Protein AF-A0A7K6JG12-F1 (afdb_monomer)

Foldseek 3Di:
DVVCVVVADPVLVVLLVVLVVVLCVQVPPDPVQWDQDPVVRDTDGDCVPSPPPVVSCVSVVVRCVVCVVPD

pLDDT: mean 90.4, std 5.29, range [76.75, 96.69]

InterPro domains:
  IPR029444 Integrator complex subunit 5, C-terminal [PF14838] (1-71)
  IPR040316 Integrator complex subunit 5 [PTHR31697] (1-71)

Mean predicted aligned error: 4.24 Å

Solvent-accessible surface area (backbone atoms only — not comparable to full-atom values): 4511 Å² total; per-residue (Å²): 111,79,87,50,49,90,81,48,54,74,68,55,51,50,53,52,50,51,41,50,48,54,49,42,69,78,57,56,95,49,74,90,54,45,47,78,38,79,93,74,74,44,74,44,70,65,68,89,77,63,66,82,59,63,73,59,44,53,60,53,52,51,56,49,62,76,36,57,91,81,108

Sequence (71 aa):
MHELFPELAP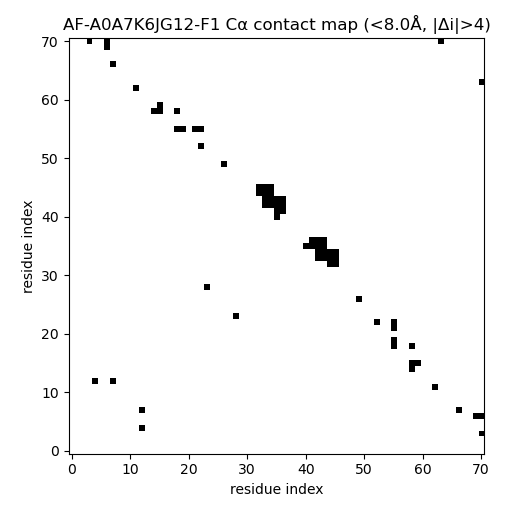FEVHLLLLSVWDYLRENSPLPQKFTFQPELGVFRRDFGRDGDVGKHLAVLHSVLHRNIHRL

Nearest PDB structures (foldseek):
  9ep4-assembly1_B  TM=9.533E-01  e=3.529E-06  Homo sapiens

Secondary structure (DSSP, 8-state):
-GGGGGGS-HHHHHHHHHHHHHHHHHS---GGGEEEETTTTEEEE-GGGS---HHHHHHHHHHHHHTTTT-

Radius of gyration: 15.56 Å; Cα contacts (8 Å, |Δi|>4): 36; chains: 1; bounding box: 38×25×41 Å

Structure (mmCIF, N/CA/C/O backbone):
data_AF-A0A7K6JG12-F1
#
_entry.id   AF-A0A7K6JG12-F1
#
loop_
_atom_site.group_PDB
_atom_site.id
_atom_site.type_symbol
_atom_site.label_atom_id
_atom_site.label_alt_id
_atom_site.label_comp_id
_atom_site.label_asym_id
_atom_site.label_entity_id
_atom_site.label_seq_id
_atom_site.pdbx_PDB_ins_code
_atom_site.Cartn_x
_atom_site.Cartn_y
_atom_site.Cartn_z
_atom_site.occupancy
_atom_site.B_iso_or_equiv
_atom_site.auth_seq_id
_atom_site.auth_comp_id
_atom_site.auth_asym_id
_atom_site.auth_atom_id
_atom_site.pdbx_PDB_model_num
ATOM 1 N N . MET A 1 1 ? -3.990 -2.729 -7.713 1.00 76.75 1 MET A N 1
ATOM 2 C CA . MET A 1 1 ? -2.531 -2.454 -7.689 1.00 76.75 1 MET A CA 1
ATOM 3 C C . MET A 1 1 ? -1.732 -3.741 -7.544 1.00 76.75 1 MET A C 1
ATOM 5 O O . MET A 1 1 ? -1.006 -4.045 -8.474 1.00 76.75 1 MET A O 1
ATOM 9 N N . HIS A 1 2 ? -1.906 -4.535 -6.477 1.00 83.19 2 HIS A N 1
ATOM 10 C CA . HIS A 1 2 ? -1.209 -5.830 -6.357 1.00 83.19 2 HIS A CA 1
ATOM 11 C C . HIS A 1 2 ? -1.533 -6.804 -7.510 1.00 83.19 2 HIS A C 1
ATOM 13 O O . HIS A 1 2 ? -0.667 -7.552 -7.942 1.00 83.19 2 HIS A O 1
ATOM 19 N N . GLU A 1 3 ? -2.746 -6.728 -8.065 1.00 89.69 3 GLU A N 1
ATOM 20 C CA . GLU A 1 3 ? -3.174 -7.473 -9.261 1.00 89.69 3 GLU A CA 1
ATOM 21 C C . GLU A 1 3 ? -2.318 -7.188 -10.509 1.00 89.69 3 GLU A C 1
ATOM 23 O O . GLU A 1 3 ? -2.251 -8.023 -11.401 1.00 89.69 3 GLU A O 1
ATOM 28 N N . LEU A 1 4 ? -1.636 -6.036 -10.567 1.00 88.25 4 LEU A N 1
ATOM 29 C CA . LEU A 1 4 ? -0.785 -5.637 -11.695 1.00 88.25 4 LEU A CA 1
ATOM 30 C C . LEU A 1 4 ? 0.645 -6.177 -11.565 1.00 88.25 4 LEU A C 1
ATOM 32 O O . LEU A 1 4 ? 1.390 -6.174 -12.537 1.00 88.25 4 LEU A O 1
ATOM 36 N N . PHE A 1 5 ? 1.056 -6.618 -10.370 1.00 93.06 5 PHE A N 1
ATOM 37 C CA . PHE A 1 5 ? 2.442 -7.010 -10.091 1.00 93.06 5 PHE A CA 1
ATOM 38 C C . PHE A 1 5 ? 3.007 -8.098 -11.011 1.00 93.06 5 PHE A C 1
ATOM 40 O O . PHE A 1 5 ? 4.186 -7.983 -11.340 1.00 93.06 5 PHE A O 1
ATOM 47 N N . PRO A 1 6 ? 2.233 -9.106 -11.464 1.00 94.00 6 PRO A N 1
ATOM 48 C CA . PRO A 1 6 ? 2.745 -10.100 -12.408 1.00 94.00 6 PRO A CA 1
ATOM 49 C C . PRO A 1 6 ? 3.211 -9.509 -13.747 1.00 94.00 6 PRO A C 1
ATOM 51 O O . PRO A 1 6 ? 4.094 -10.074 -14.386 1.00 94.00 6 PRO A O 1
ATOM 54 N N . GLU A 1 7 ? 2.654 -8.366 -14.154 1.00 93.12 7 GLU A N 1
ATOM 55 C CA . GLU A 1 7 ? 2.929 -7.736 -15.451 1.00 93.12 7 GLU A CA 1
ATOM 56 C C . GLU A 1 7 ? 3.984 -6.623 -15.390 1.00 93.12 7 GLU A C 1
ATOM 58 O O . GLU A 1 7 ? 4.470 -6.163 -16.427 1.00 93.12 7 GLU A O 1
ATOM 63 N N . LEU A 1 8 ? 4.366 -6.202 -14.183 1.00 94.94 8 LEU A N 1
ATOM 64 C CA . LEU A 1 8 ? 5.297 -5.100 -13.951 1.00 94.94 8 LEU A CA 1
ATOM 65 C C . LEU A 1 8 ? 6.745 -5.575 -13.824 1.00 94.94 8 LEU A C 1
ATOM 67 O O . LEU A 1 8 ? 7.038 -6.684 -13.373 1.00 94.94 8 LEU A O 1
ATOM 71 N N . ALA A 1 9 ? 7.685 -4.695 -14.164 1.00 95.81 9 ALA A N 1
ATOM 72 C CA . ALA A 1 9 ? 9.092 -4.959 -13.908 1.00 95.81 9 ALA A CA 1
ATOM 73 C C . ALA A 1 9 ? 9.395 -4.921 -12.392 1.00 95.81 9 ALA A C 1
ATOM 75 O O . ALA A 1 9 ? 8.774 -4.150 -11.651 1.00 95.81 9 ALA A O 1
ATOM 76 N N . PRO A 1 10 ? 10.416 -5.658 -11.906 1.00 96.69 10 PRO A N 1
ATOM 77 C CA . PRO A 1 10 ? 10.747 -5.700 -10.478 1.00 96.69 10 PRO A CA 1
ATOM 78 C C . PRO A 1 10 ? 10.982 -4.324 -9.835 1.00 96.69 10 PRO A C 1
ATOM 80 O O . PRO A 1 10 ? 10.583 -4.091 -8.694 1.00 96.69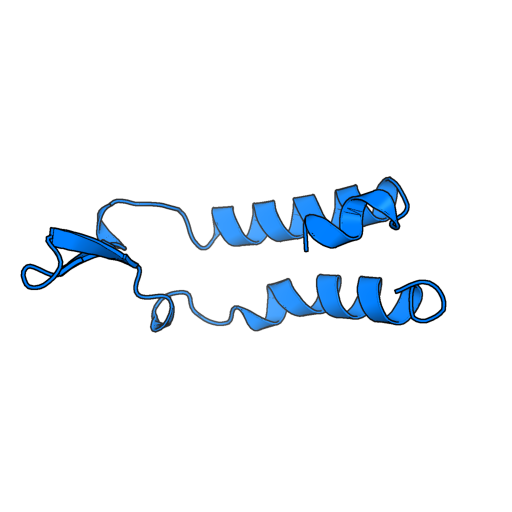 10 PRO A O 1
ATOM 83 N N . PHE A 1 11 ? 11.596 -3.384 -10.563 1.00 96.00 11 PHE A N 1
ATOM 84 C CA . PHE A 1 11 ? 11.838 -2.034 -10.046 1.00 96.00 11 PHE A CA 1
ATOM 85 C C . PHE A 1 11 ? 10.550 -1.199 -9.948 1.00 96.00 11 PHE A C 1
ATOM 87 O O . PHE A 1 11 ? 10.442 -0.350 -9.069 1.00 96.00 11 PHE A O 1
ATOM 94 N N . GLU A 1 12 ? 9.560 -1.437 -10.811 1.00 95.06 12 GLU A N 1
ATOM 95 C CA . GLU A 1 12 ? 8.267 -0.743 -10.764 1.00 95.06 12 GLU A CA 1
ATOM 96 C C . GLU A 1 12 ? 7.459 -1.221 -9.562 1.00 95.06 12 GLU A C 1
ATOM 98 O O . GLU A 1 12 ? 6.909 -0.403 -8.828 1.00 95.06 12 GLU A O 1
ATOM 103 N N . VAL A 1 13 ? 7.477 -2.531 -9.296 1.00 95.94 13 VAL A N 1
ATOM 104 C CA . VAL A 1 13 ? 6.918 -3.103 -8.064 1.00 95.94 13 VAL A CA 1
ATOM 105 C C . VAL A 1 13 ? 7.592 -2.485 -6.839 1.00 95.94 13 VAL A C 1
ATOM 107 O O . VAL A 1 13 ? 6.906 -2.062 -5.912 1.00 95.94 13 VAL A O 1
ATOM 110 N N . HIS A 1 14 ? 8.922 -2.357 -6.843 1.00 95.69 14 HIS A N 1
ATOM 111 C CA . HIS A 1 14 ? 9.647 -1.711 -5.749 1.00 95.69 14 HIS A CA 1
ATOM 112 C C . HIS A 1 14 ? 9.210 -0.251 -5.528 1.00 95.69 14 HIS A C 1
ATOM 114 O O . HIS A 1 14 ? 8.931 0.134 -4.394 1.00 95.69 14 HIS A O 1
ATOM 120 N N . LEU A 1 15 ? 9.082 0.548 -6.594 1.00 93.62 15 LEU A N 1
ATOM 121 C CA . LEU A 1 15 ? 8.607 1.936 -6.506 1.00 93.62 15 LEU A CA 1
ATOM 122 C C . LEU A 1 15 ? 7.171 2.029 -5.973 1.00 93.62 15 LEU A C 1
ATOM 124 O O . LEU A 1 15 ? 6.870 2.884 -5.139 1.00 93.62 15 LEU A O 1
ATOM 128 N N . LEU A 1 16 ? 6.289 1.130 -6.412 1.00 94.06 16 LEU A N 1
ATOM 129 C CA . LEU A 1 16 ? 4.918 1.054 -5.912 1.00 94.06 16 LEU A CA 1
ATOM 130 C C . LEU A 1 16 ? 4.875 0.683 -4.424 1.00 94.06 16 LEU A C 1
ATOM 132 O O . LEU A 1 16 ? 4.098 1.269 -3.672 1.00 94.06 16 LEU A O 1
ATOM 136 N N . LEU A 1 17 ? 5.725 -0.244 -3.976 1.00 95.00 17 LEU A N 1
ATOM 137 C CA . LEU A 1 17 ? 5.837 -0.607 -2.561 1.00 95.00 17 LEU A CA 1
ATOM 138 C C . LEU A 1 17 ? 6.396 0.539 -1.708 1.00 95.00 17 LEU A C 1
ATOM 140 O O . LEU A 1 17 ? 5.910 0.744 -0.598 1.00 95.00 17 LEU A O 1
ATOM 144 N N . LEU A 1 18 ? 7.353 1.319 -2.222 1.00 94.19 18 LEU A N 1
ATOM 145 C CA . LEU A 1 18 ? 7.827 2.534 -1.550 1.00 94.19 18 LEU A CA 1
ATOM 146 C C . LEU A 1 18 ? 6.706 3.567 -1.397 1.00 94.19 18 LEU A C 1
ATOM 148 O O . LEU A 1 18 ? 6.532 4.124 -0.317 1.00 94.19 18 LEU A O 1
ATOM 152 N N . SER A 1 19 ? 5.887 3.763 -2.432 1.00 92.56 19 SER A N 1
ATOM 153 C CA . SER A 1 19 ? 4.731 4.659 -2.340 1.00 92.56 19 SER A CA 1
ATOM 154 C C . SER A 1 19 ? 3.699 4.173 -1.313 1.00 92.56 19 SER A C 1
ATOM 156 O O . SER A 1 19 ? 3.171 4.977 -0.547 1.00 92.56 19 SER A O 1
ATOM 158 N N . VAL A 1 20 ? 3.454 2.859 -1.224 1.00 92.50 20 VAL A N 1
ATOM 159 C CA . VAL A 1 20 ? 2.609 2.279 -0.163 1.00 92.50 20 VAL A CA 1
ATOM 160 C C . VAL A 1 20 ? 3.215 2.510 1.218 1.00 92.50 20 VAL A C 1
ATOM 162 O O . VAL A 1 20 ? 2.490 2.843 2.156 1.00 92.50 20 VAL A O 1
ATOM 165 N N . TRP A 1 21 ? 4.529 2.345 1.357 1.00 93.38 21 TRP A N 1
ATOM 166 C CA . TRP A 1 21 ? 5.228 2.591 2.612 1.00 93.38 21 TRP A CA 1
ATOM 167 C C . TRP A 1 21 ? 5.070 4.042 3.073 1.00 93.38 21 TRP A C 1
ATOM 169 O O . TRP A 1 21 ? 4.690 4.283 4.220 1.00 93.38 21 TRP A O 1
ATOM 179 N N . ASP A 1 22 ? 5.290 5.006 2.178 1.00 92.00 22 ASP A N 1
ATOM 180 C CA . ASP A 1 22 ? 5.106 6.426 2.479 1.00 92.00 22 ASP A CA 1
ATOM 181 C C . ASP A 1 22 ? 3.653 6.746 2.847 1.00 92.00 22 ASP A C 1
ATOM 183 O O . ASP A 1 22 ? 3.415 7.454 3.830 1.00 92.00 22 ASP A O 1
ATOM 187 N N . TYR A 1 23 ? 2.678 6.160 2.141 1.00 91.56 23 TYR A N 1
ATOM 188 C CA . TYR A 1 23 ? 1.266 6.284 2.500 1.00 91.56 23 TYR A CA 1
ATOM 189 C C . TYR A 1 23 ? 0.995 5.758 3.912 1.00 91.56 23 TYR A C 1
ATOM 191 O O . TYR A 1 23 ? 0.383 6.459 4.712 1.00 91.56 23 TYR A O 1
ATOM 199 N N . LEU A 1 24 ? 1.468 4.557 4.256 1.00 91.38 24 LEU A N 1
ATOM 200 C CA . LEU A 1 24 ? 1.262 3.968 5.584 1.00 91.38 24 LEU A CA 1
ATOM 201 C C . LEU A 1 24 ? 1.966 4.753 6.693 1.00 91.38 24 LEU A C 1
ATOM 203 O O . LEU A 1 24 ? 1.437 4.842 7.804 1.00 91.38 24 LEU A O 1
ATOM 207 N N . ARG A 1 25 ? 3.131 5.343 6.406 1.00 91.00 25 ARG A N 1
ATOM 208 C CA . ARG A 1 25 ? 3.853 6.193 7.358 1.00 91.00 25 ARG A CA 1
ATOM 209 C C . ARG A 1 25 ? 3.033 7.425 7.730 1.00 91.00 25 ARG A C 1
ATOM 211 O O . ARG A 1 25 ? 2.955 7.764 8.905 1.00 91.00 25 ARG A O 1
ATOM 218 N N . GLU A 1 26 ? 2.396 8.061 6.754 1.00 90.12 26 GLU A N 1
ATOM 219 C CA . GLU A 1 26 ? 1.539 9.233 6.973 1.00 90.12 26 GLU A CA 1
ATOM 220 C C . GLU A 1 26 ? 0.150 8.856 7.510 1.00 90.12 26 GLU A C 1
ATO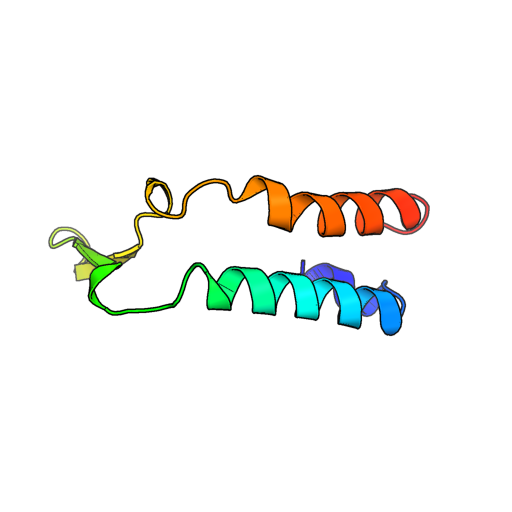M 222 O O . GLU A 1 26 ? -0.454 9.586 8.296 1.00 90.12 26 GLU A O 1
ATOM 227 N N . ASN A 1 27 ? -0.353 7.686 7.113 1.00 89.25 27 ASN A N 1
ATOM 228 C CA . ASN A 1 27 ? -1.710 7.222 7.371 1.00 89.25 27 ASN A CA 1
ATOM 229 C C . ASN A 1 27 ? -1.741 5.951 8.220 1.00 89.25 27 ASN A C 1
ATOM 231 O O . ASN A 1 27 ? -2.473 5.001 7.917 1.00 89.25 27 ASN A O 1
ATOM 235 N N . SER A 1 28 ? -0.982 5.979 9.316 1.00 88.75 28 SER A N 1
ATOM 236 C CA . SER A 1 28 ? -0.728 4.840 10.200 1.00 88.75 28 SER A CA 1
ATOM 237 C C . SER A 1 28 ? -2.028 4.158 10.667 1.00 88.75 28 SER A C 1
ATOM 239 O O . SER A 1 28 ? -3.003 4.854 10.979 1.00 88.75 28 SER A O 1
ATOM 241 N N . PRO A 1 29 ? -2.073 2.813 10.743 1.00 88.81 29 PRO A N 1
ATOM 242 C CA . PRO A 1 29 ? -3.281 2.048 11.064 1.00 88.81 29 PRO A CA 1
ATOM 243 C C . PRO A 1 29 ? -3.550 2.029 12.576 1.00 88.81 29 PRO A C 1
ATOM 245 O O . PRO A 1 29 ? -3.486 0.993 13.232 1.00 88.81 29 PRO A O 1
ATOM 248 N N . LEU A 1 30 ? -3.815 3.200 13.145 1.00 89.44 30 LEU A N 1
ATOM 249 C CA . LEU A 1 30 ? -4.020 3.355 14.581 1.00 89.44 30 LEU A CA 1
ATOM 250 C C . LEU A 1 30 ? -5.503 3.162 14.947 1.00 89.44 30 LEU A C 1
ATOM 252 O O . LEU A 1 30 ? -6.364 3.612 14.184 1.00 89.44 30 LEU A O 1
ATOM 256 N N . PRO A 1 31 ? -5.830 2.566 16.113 1.00 88.50 31 PRO A N 1
ATOM 257 C CA . PRO A 1 31 ? -7.213 2.284 16.510 1.00 88.50 31 PRO A CA 1
ATOM 258 C C . PRO A 1 31 ? -8.141 3.505 16.469 1.00 88.50 31 PRO A C 1
ATOM 260 O O . PRO A 1 31 ? -9.285 3.391 16.044 1.00 88.50 31 PRO A O 1
ATOM 263 N N . GLN A 1 32 ? -7.640 4.695 16.815 1.00 87.75 32 GLN A N 1
ATOM 264 C CA . GLN A 1 32 ? -8.417 5.940 16.807 1.00 87.75 32 GLN A CA 1
ATOM 265 C C . GLN A 1 32 ? -8.913 6.382 15.421 1.00 87.75 32 GLN A C 1
ATOM 267 O O . GLN A 1 32 ? -9.764 7.265 15.332 1.00 87.75 32 GLN A O 1
ATOM 272 N N . LYS A 1 33 ? -8.386 5.804 14.333 1.00 87.69 33 LYS A N 1
ATOM 273 C CA . LYS A 1 33 ? -8.869 6.067 12.969 1.00 87.69 33 LYS A CA 1
ATOM 274 C C . LYS A 1 33 ? -10.092 5.224 12.593 1.00 87.69 33 LYS A C 1
ATOM 276 O O . LYS A 1 33 ? -10.639 5.403 11.506 1.00 87.69 33 LYS A O 1
ATOM 281 N N . PHE A 1 34 ? -10.523 4.316 13.468 1.00 91.69 34 PHE A N 1
ATOM 282 C CA . PHE A 1 34 ? -11.657 3.435 13.240 1.00 91.69 34 PHE A CA 1
ATOM 283 C C . PHE A 1 34 ? -12.830 3.813 14.147 1.00 91.69 34 PHE A C 1
ATOM 285 O O . PHE A 1 34 ? -12.672 4.034 15.344 1.00 91.69 34 PHE A O 1
ATOM 292 N N . THR A 1 35 ? -14.027 3.876 13.573 1.00 92.31 35 THR A N 1
ATOM 293 C CA . THR A 1 35 ? -15.283 4.117 14.290 1.00 92.31 35 THR A CA 1
ATOM 294 C C . THR A 1 35 ? -16.144 2.863 14.229 1.00 92.31 35 THR A C 1
ATOM 296 O O . THR A 1 35 ? -16.282 2.246 13.171 1.00 92.31 35 THR A O 1
ATOM 299 N N . PHE A 1 36 ? -16.698 2.465 15.372 1.00 94.56 36 PHE A N 1
ATOM 300 C CA . PHE A 1 36 ? -17.593 1.316 15.453 1.00 94.56 36 PHE A CA 1
ATOM 301 C C . PHE A 1 36 ? -18.963 1.657 14.857 1.00 94.56 36 PHE A C 1
ATOM 303 O O . PHE A 1 36 ? -19.541 2.689 15.192 1.00 94.56 36 PHE A O 1
ATOM 310 N N . GLN A 1 37 ? -19.470 0.789 13.983 1.00 94.56 37 GLN A N 1
ATOM 311 C CA . GLN A 1 37 ? -20.803 0.876 13.392 1.00 94.56 37 GLN A CA 1
ATOM 312 C C . GLN A 1 37 ? -21.697 -0.197 14.023 1.00 94.56 37 GLN A C 1
ATOM 314 O O . GLN A 1 37 ? -21.606 -1.365 13.623 1.00 94.56 37 GLN A O 1
ATOM 319 N N . PRO A 1 38 ? -22.521 0.154 15.028 1.00 94.75 38 PRO A N 1
ATOM 320 C CA . PRO A 1 38 ? -23.286 -0.822 15.799 1.00 94.75 38 PRO A CA 1
ATOM 321 C C . PRO A 1 38 ? -24.327 -1.569 14.960 1.00 94.75 38 PRO A C 1
ATOM 323 O O . PRO A 1 38 ? -24.603 -2.730 15.242 1.00 94.75 38 PRO A O 1
ATOM 326 N N . GLU A 1 39 ? -24.844 -0.956 13.895 1.00 96.00 39 GLU A N 1
ATOM 327 C CA . GLU A 1 39 ? -25.831 -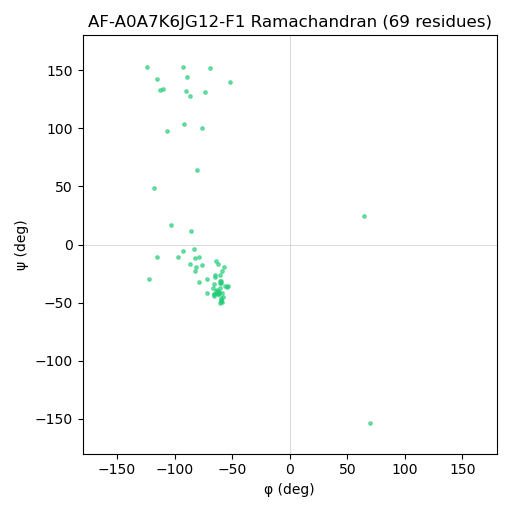1.559 12.991 1.00 96.00 39 GLU A CA 1
ATOM 328 C C . GLU A 1 39 ? -25.262 -2.766 12.234 1.00 96.00 39 GLU A C 1
ATOM 330 O O . GLU A 1 39 ? -26.001 -3.655 11.822 1.00 96.00 39 GLU A O 1
ATOM 335 N N . LEU A 1 40 ? -23.941 -2.786 12.043 1.00 95.75 40 LEU A N 1
ATOM 336 C CA . LEU A 1 40 ? -23.224 -3.814 11.292 1.00 95.75 40 LEU A CA 1
ATOM 337 C C . LEU A 1 40 ? -22.270 -4.634 12.168 1.00 95.75 40 LEU A C 1
ATOM 339 O O . LEU A 1 40 ? -21.731 -5.635 11.704 1.00 95.75 40 LEU A O 1
ATOM 343 N N . GLY A 1 41 ? -22.021 -4.206 13.409 1.00 95.75 41 GLY A N 1
ATOM 344 C CA . GLY A 1 41 ? -21.063 -4.844 14.309 1.00 95.75 41 GLY A CA 1
ATOM 345 C C . GLY A 1 41 ? -19.609 -4.767 13.830 1.00 95.75 41 GLY A C 1
ATOM 346 O O . GLY A 1 41 ? -18.804 -5.617 14.206 1.00 95.75 41 GLY A O 1
ATOM 347 N N . VAL A 1 42 ? -19.252 -3.780 12.998 1.00 96.00 42 VAL A N 1
ATOM 348 C CA . VAL A 1 42 ? -17.905 -3.655 12.408 1.00 96.00 42 VAL A CA 1
ATOM 349 C C . VAL A 1 42 ? -17.259 -2.309 12.709 1.00 96.00 42 VAL A C 1
ATOM 351 O O . VAL A 1 42 ? -17.926 -1.288 12.853 1.00 96.00 42 VAL A O 1
ATOM 354 N N . PHE A 1 43 ? -15.929 -2.291 12.740 1.00 94.38 43 PHE A N 1
ATOM 355 C CA . PHE A 1 43 ? -15.148 -1.059 12.745 1.00 94.38 43 PHE A CA 1
ATOM 356 C C . PHE A 1 43 ? -14.903 -0.597 11.308 1.00 94.38 43 PHE A C 1
ATOM 358 O O . PHE A 1 43 ? -14.402 -1.364 10.485 1.00 94.38 43 PHE A O 1
ATOM 365 N N . ARG A 1 44 ? -15.220 0.663 10.999 1.00 92.25 44 ARG A N 1
ATOM 366 C CA . ARG A 1 44 ? -14.907 1.281 9.704 1.00 92.25 44 ARG A CA 1
ATOM 367 C C . ARG A 1 44 ? -13.915 2.418 9.865 1.00 92.25 44 ARG A C 1
ATOM 369 O O . ARG A 1 44 ? -13.980 3.179 10.827 1.00 92.25 44 ARG A O 1
ATOM 376 N N . ARG A 1 45 ? -13.006 2.532 8.899 1.00 91.00 45 ARG A N 1
ATOM 377 C CA . ARG A 1 45 ? -12.062 3.644 8.800 1.00 91.00 45 ARG A CA 1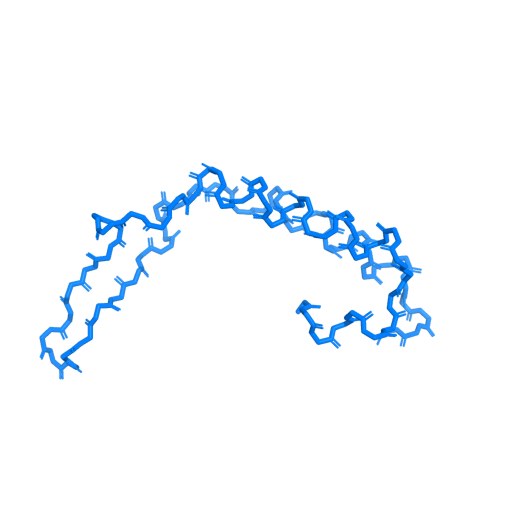
ATOM 378 C C . ARG A 1 45 ? -12.667 4.770 7.972 1.00 91.00 45 ARG A C 1
ATOM 380 O O . ARG A 1 45 ? -13.170 4.522 6.879 1.00 91.00 45 ARG A O 1
ATOM 387 N N . ASP A 1 46 ? -12.577 5.989 8.487 1.00 84.62 46 ASP A N 1
ATOM 388 C CA . ASP A 1 46 ? -12.918 7.206 7.751 1.00 84.62 46 ASP A CA 1
ATOM 389 C C . ASP A 1 46 ? -11.664 7.755 7.054 1.00 84.62 46 ASP A C 1
ATOM 391 O O . ASP A 1 46 ? -10.783 8.333 7.692 1.00 84.62 46 ASP A O 1
ATOM 395 N N . PHE A 1 47 ? -11.580 7.551 5.738 1.00 86.25 47 PHE A N 1
ATOM 396 C CA . PHE A 1 47 ? -10.470 8.031 4.909 1.00 86.25 47 PHE A CA 1
ATOM 397 C C . PHE A 1 47 ? -10.570 9.524 4.567 1.00 86.25 47 PHE A C 1
ATOM 399 O O . PHE A 1 47 ? -9.588 10.098 4.104 1.00 86.25 47 PHE A O 1
ATOM 406 N N . GLY A 1 48 ? -11.704 10.190 4.831 1.00 80.19 48 GLY A N 1
ATOM 407 C CA . GLY A 1 48 ? -11.844 11.635 4.607 1.00 80.19 48 GLY A CA 1
ATOM 408 C C . GLY A 1 48 ? -10.891 12.472 5.469 1.00 80.19 48 GLY A C 1
ATOM 409 O O . GLY A 1 48 ? -10.633 13.635 5.173 1.00 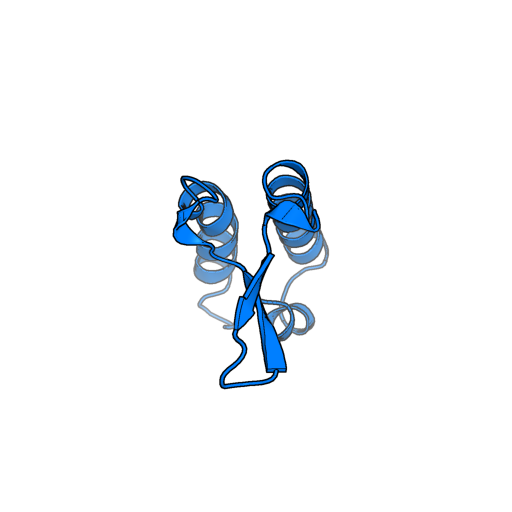80.19 48 GLY A O 1
ATOM 410 N N . ARG A 1 49 ? -10.330 11.866 6.520 1.00 77.00 49 ARG A N 1
ATOM 411 C CA . ARG A 1 49 ? -9.382 12.485 7.457 1.00 77.00 49 ARG A CA 1
ATOM 412 C C . ARG A 1 49 ? -7.913 12.274 7.085 1.00 77.00 49 ARG A C 1
ATOM 414 O O . ARG A 1 49 ? -7.048 12.833 7.750 1.00 77.00 49 ARG A O 1
ATOM 421 N N . ASP A 1 50 ? -7.626 11.480 6.054 1.00 80.81 50 ASP A N 1
ATOM 422 C CA . ASP A 1 50 ? -6.265 11.066 5.681 1.00 80.81 50 ASP A CA 1
ATOM 423 C C . ASP A 1 50 ? -5.537 12.083 4.762 1.00 80.81 50 ASP A C 1
ATOM 425 O O . ASP A 1 50 ? -4.453 11.806 4.246 1.00 80.81 50 ASP A O 1
ATOM 429 N N . GLY A 1 51 ? -6.091 13.294 4.602 1.00 79.19 51 GLY A N 1
ATOM 430 C CA . GLY A 1 51 ? -5.475 14.392 3.849 1.00 79.19 51 GLY A CA 1
ATOM 431 C C . GLY A 1 51 ? -5.436 14.152 2.336 1.00 79.19 51 GLY A C 1
ATOM 432 O O . GLY A 1 51 ? -6.276 13.442 1.785 1.00 79.19 51 GLY A O 1
ATOM 433 N N . ASP A 1 52 ? -4.474 14.771 1.645 1.00 80.56 52 ASP A N 1
ATOM 434 C CA . ASP A 1 52 ? -4.312 14.589 0.199 1.00 80.56 52 ASP A CA 1
ATOM 435 C C . ASP A 1 52 ? -3.658 13.236 -0.128 1.00 80.56 52 ASP A C 1
ATOM 437 O O . ASP A 1 52 ? -2.438 13.060 -0.059 1.00 80.56 52 ASP A O 1
ATOM 441 N N . VAL A 1 53 ? -4.498 12.272 -0.509 1.00 79.06 53 VAL A N 1
ATOM 442 C CA . VAL A 1 53 ? -4.093 10.939 -0.981 1.00 79.06 53 VAL A CA 1
ATOM 443 C C . VAL A 1 53 ? -3.570 10.987 -2.426 1.00 79.06 53 VAL A C 1
ATOM 445 O O . VAL A 1 53 ? -2.855 10.080 -2.857 1.00 79.06 53 VAL A O 1
ATOM 448 N N . GLY A 1 54 ? -3.871 12.053 -3.178 1.00 80.56 54 GLY A N 1
ATOM 449 C CA . GLY A 1 54 ? -3.544 12.196 -4.597 1.00 80.56 54 GLY A CA 1
ATOM 450 C C . GLY A 1 54 ? -2.046 12.126 -4.887 1.00 80.56 54 GLY A C 1
ATOM 451 O O . GLY A 1 54 ? -1.640 11.545 -5.896 1.00 80.56 54 GLY A O 1
ATOM 452 N N . LYS A 1 55 ? -1.207 12.605 -3.961 1.00 81.44 55 LYS A N 1
ATOM 453 C CA . LYS A 1 55 ? 0.258 12.522 -4.087 1.00 81.44 55 LYS A CA 1
ATOM 454 C C . LYS A 1 55 ? 0.789 11.086 -4.178 1.00 81.44 55 LYS A C 1
ATOM 456 O O . LYS A 1 55 ? 1.770 10.846 -4.875 1.00 81.44 55 LYS A O 1
ATOM 461 N N . HIS A 1 56 ? 0.118 10.125 -3.539 1.00 81.38 56 HIS A N 1
ATOM 462 C CA . HIS A 1 56 ? 0.497 8.706 -3.582 1.00 81.38 56 HIS A CA 1
ATOM 463 C C . HIS A 1 56 ? -0.004 8.013 -4.857 1.00 81.38 56 HIS A C 1
ATOM 465 O O . HIS A 1 56 ? 0.532 6.989 -5.271 1.00 81.38 56 HIS A O 1
ATOM 471 N N . LEU A 1 57 ? -1.001 8.592 -5.535 1.00 87.69 57 LEU A N 1
ATOM 472 C CA . LEU A 1 57 ? -1.543 8.061 -6.789 1.00 87.69 57 LEU A CA 1
ATOM 473 C C . LEU A 1 57 ? -0.716 8.460 -8.017 1.00 87.69 57 LEU A C 1
ATOM 475 O O . LEU A 1 57 ? -0.754 7.760 -9.026 1.00 87.69 57 LEU A O 1
ATOM 479 N N . ALA A 1 58 ? 0.067 9.540 -7.944 1.00 90.69 58 ALA A N 1
ATOM 480 C CA . ALA A 1 58 ? 0.883 10.009 -9.067 1.00 90.69 58 ALA A CA 1
ATOM 481 C C . ALA A 1 58 ? 1.885 8.948 -9.563 1.00 90.69 58 ALA A C 1
ATOM 483 O O . ALA A 1 58 ? 2.037 8.747 -10.773 1.00 90.69 58 ALA A O 1
ATOM 484 N N . VAL A 1 59 ? 2.530 8.227 -8.639 1.00 90.44 59 VAL A N 1
ATOM 485 C CA . VAL A 1 59 ? 3.464 7.138 -8.974 1.00 90.44 59 VAL A CA 1
ATOM 486 C C . VAL A 1 59 ? 2.720 5.989 -9.653 1.00 9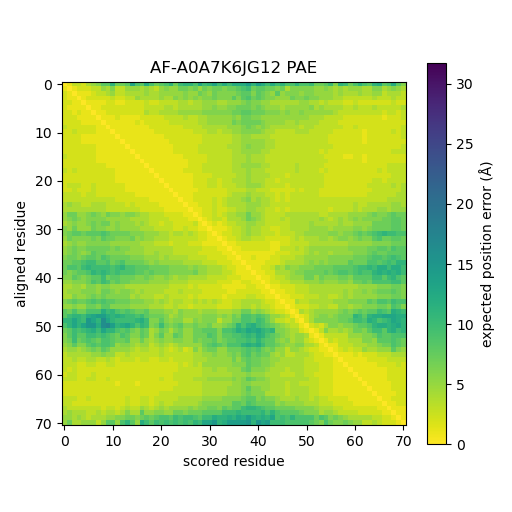0.44 59 VAL A C 1
ATOM 488 O O . VAL A 1 59 ? 3.166 5.501 -10.689 1.00 90.44 59 VAL A O 1
ATOM 491 N N . LEU A 1 60 ? 1.549 5.612 -9.129 1.00 91.75 60 LEU A N 1
ATOM 492 C CA . LEU A 1 60 ? 0.708 4.577 -9.728 1.00 91.75 60 LEU A CA 1
ATOM 493 C C . LEU A 1 60 ? 0.288 4.948 -11.155 1.00 91.75 60 LEU A C 1
ATOM 495 O O . LEU A 1 60 ? 0.466 4.145 -12.066 1.00 91.75 60 LEU A O 1
ATOM 499 N N . HIS A 1 61 ? -0.208 6.168 -11.372 1.00 93.12 61 HIS A N 1
ATOM 500 C CA . HIS A 1 61 ? -0.589 6.641 -12.705 1.00 93.12 61 HIS A CA 1
ATOM 501 C C . HIS A 1 61 ? 0.596 6.656 -13.676 1.00 93.12 61 HIS A C 1
ATOM 503 O O . HIS A 1 61 ? 0.436 6.291 -14.838 1.00 93.12 61 HIS A O 1
ATOM 509 N N . SER A 1 62 ? 1.791 7.016 -13.203 1.00 93.25 62 SER A N 1
ATOM 510 C CA . SER A 1 62 ? 3.003 7.014 -14.030 1.00 93.25 62 SER A CA 1
ATOM 511 C C . SER A 1 62 ? 3.401 5.599 -14.459 1.00 93.25 62 SER A C 1
ATOM 513 O O . SER A 1 62 ? 3.731 5.378 -15.624 1.00 93.25 62 SER A O 1
ATOM 515 N N . VAL A 1 63 ? 3.326 4.628 -13.540 1.00 93.69 63 VAL A N 1
ATOM 516 C CA . VAL A 1 63 ? 3.602 3.209 -13.826 1.00 93.69 63 VAL A CA 1
ATOM 517 C C . VAL A 1 63 ? 2.566 2.633 -14.793 1.00 93.69 63 VAL A C 1
ATOM 519 O O . VAL A 1 63 ? 2.943 1.950 -15.745 1.00 93.69 63 VAL A O 1
ATOM 522 N N . LEU A 1 64 ? 1.281 2.951 -14.600 1.00 94.12 64 LEU A N 1
ATOM 523 C CA . LEU A 1 64 ? 0.206 2.549 -15.512 1.00 94.12 64 LEU A CA 1
ATOM 524 C C . LEU A 1 64 ? 0.424 3.119 -16.916 1.00 94.12 64 LEU A C 1
ATOM 526 O O . LEU A 1 64 ? 0.419 2.377 -17.891 1.00 94.12 64 LEU A O 1
ATOM 530 N N . HIS A 1 65 ? 0.682 4.424 -17.021 1.00 95.38 65 HIS A N 1
ATOM 531 C CA . HIS A 1 65 ? 0.892 5.082 -18.308 1.00 95.38 65 HIS A CA 1
ATOM 532 C C . HIS A 1 65 ? 2.108 4.519 -19.055 1.00 95.38 65 HIS A C 1
ATOM 534 O O . HIS A 1 65 ? 2.033 4.256 -20.254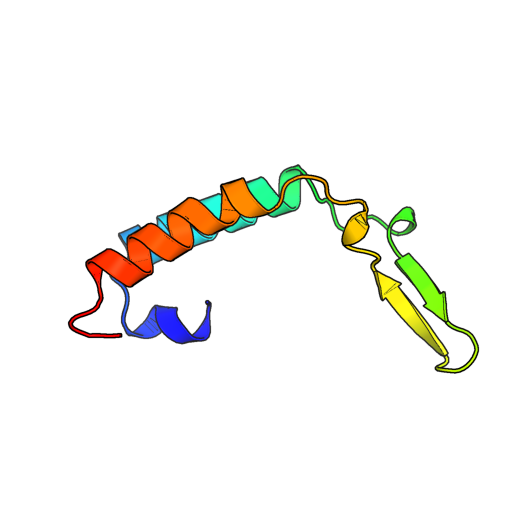 1.00 95.38 65 HIS A O 1
ATOM 540 N N . ARG A 1 66 ? 3.217 4.269 -18.348 1.00 94.69 66 ARG A N 1
ATOM 541 C CA . ARG A 1 66 ? 4.419 3.659 -18.932 1.00 94.69 66 ARG A CA 1
ATOM 542 C C . ARG A 1 66 ? 4.149 2.262 -19.504 1.00 94.69 66 ARG A C 1
ATOM 544 O O . ARG A 1 66 ? 4.752 1.893 -20.511 1.00 94.69 66 ARG A O 1
ATOM 551 N N . ASN A 1 67 ? 3.244 1.507 -18.886 1.00 93.62 67 ASN A N 1
ATOM 552 C CA . ASN A 1 67 ? 2.922 0.131 -19.257 1.00 93.62 67 ASN A CA 1
ATOM 553 C C . ASN A 1 67 ? 1.608 -0.006 -20.043 1.00 93.62 67 ASN A C 1
ATOM 555 O O . ASN A 1 67 ? 1.127 -1.121 -20.203 1.00 93.62 67 ASN A O 1
ATOM 559 N N . ILE A 1 68 ? 1.068 1.081 -20.612 1.00 94.62 68 ILE A N 1
ATOM 560 C CA . ILE A 1 68 ? -0.227 1.101 -21.333 1.00 94.62 68 ILE A CA 1
ATOM 561 C C . ILE A 1 68 ? -0.324 0.123 -22.516 1.00 94.62 68 ILE A C 1
ATOM 563 O O . ILE A 1 68 ? -1.397 -0.199 -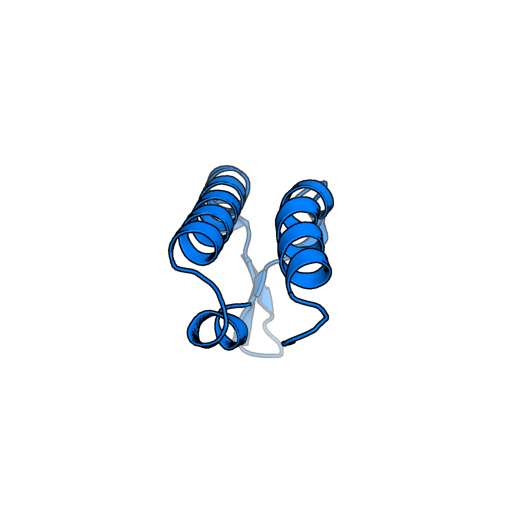23.003 1.00 94.62 68 ILE A O 1
ATOM 567 N N . HIS A 1 69 ? 0.818 -0.331 -23.024 1.00 93.00 69 HIS A N 1
ATOM 568 C CA . HIS A 1 69 ? 0.892 -1.301 -24.112 1.00 93.00 69 HIS A CA 1
ATOM 569 C C . HIS A 1 69 ? 0.721 -2.755 -23.630 1.00 93.00 69 HIS A C 1
ATOM 571 O O . HIS A 1 69 ? 0.588 -3.651 -24.459 1.00 93.00 69 HIS A O 1
ATOM 577 N N . ARG A 1 70 ? 0.763 -2.994 -22.313 1.00 88.12 70 ARG A N 1
ATOM 578 C CA . ARG A 1 70 ? 0.649 -4.315 -21.670 1.00 88.12 70 ARG A CA 1
ATOM 579 C C . ARG A 1 70 ? -0.499 -4.402 -20.663 1.00 88.12 70 ARG A C 1
ATOM 581 O O . ARG A 1 70 ? -1.007 -5.500 -20.466 1.00 88.12 70 ARG A O 1
ATOM 588 N N . LEU A 1 71 ? -0.853 -3.281 -20.028 1.00 84.25 71 LEU A N 1
ATOM 589 C CA . LEU A 1 71 ? -1.926 -3.139 -19.038 1.00 84.25 71 LEU A CA 1
ATOM 590 C C . LEU A 1 71 ? -3.151 -2.478 -19.670 1.00 84.25 71 LEU A C 1
ATOM 592 O O . LEU A 1 71 ? -4.217 -3.128 -19.683 1.00 84.25 71 LEU A O 1
#

Organism: NCBI:txid1160894